Protein 8FX9 (pdb70)

Nearest PDB structures (foldseek):
  8fx9-assembly1_A-2  TM=1.006E+00  e=3.975E-25  Mycobacterium tuberculosis
  8f5v-assembly1_B  TM=9.963E-01  e=9.537E-23  Mycobacterium tuberculosis
  3cex-assembly1_A  TM=9.321E-01  e=4.360E-11  Enterococcus faecalis V583
  2qnl-assembly1_A-2  TM=7.035E-01  e=4.279E-03  Cytophaga hutchinsonii ATCC 33406
  8qf6-assembly1_D  TM=6.737E-01  e=3.535E-02  Escherichia coli BL21(DE3)

Secondary structure (DSSP, 8-state):
--GGGHHHHHHHHHHHHHHHHHHHHHHTT--HHHHH--SSTTSPPHHHHHHHHHHHHHHHHHHHHTS--HHHHT-HHHHH--SS-TT--STT--GGGGGG----HHHHHHHHHHHHHHHHHHHTT--HHHHH-EEE-SSSSPEEHHHHHHHHHHHHHHHHHHHHHHHHH-

Foldseek 3Di:
DDPVLVVVLVVLLVLLVVLLVLLVVLLVVDDQVQQQDDVDQLHAGLLLLLQLLLLLLQVLLCLLQVHHRPLPVVVLLVVQVFPDPSNDNCPPDGSVCRNRRTGHSVSSSVSSVVSSVSNNVRSNPDDPVQQQCFRAVPDVVGAGNVNSSVVSSVSSVVSSVVNVVSSVVD

B-factor: mean 18.16, std 9.4, range [7.55, 64.11]

Radius of gyration: 16.32 Å; Cα contacts (8 Å, |Δi|>4): 198; chains: 1; bounding box: 30×51×36 Å

Sequence (170 aa):
PASTDAAAQELLRDAFTRLIEHVDELTDGLTDDQLACCYRPTPSANSIAWLLWHSSARVQDIQVAHVAGVEEVWTRDGWVDRFGLDLPRHDTGYGHRPEDVAKVRAPADLLSGYYHAVHKLTLEYIAGMTADELSRVVDTSWNPPVTVSARLVSIVDDCAQHLGQAAYLRRGIA

Organism: Mycobacterium tuberculosis (strain ATCC 25618 / H37Rv) (NCBI:txid83332)

Solvent-accessible surface area: 8852 Å² total; per-residue (Å²): 159,64,110,126,15,57,73,30,31,85,133,21,94,52,34,0,37,123,4,10,81,77,0,67,116,10,14,116,58,16,75,74,144,35,3,31,72,58,57,76,125,73,25,57,3,0,1,16,2,2,2,9,0,0,1,2,0,0,54,39,0,3,107,6,30,66,77,93,37,0,7,59,109,75,20,41,13,85,172,19,59,29,109,32,78,130,138,26,12,4,124,70,36,155,69,122,11,5,62,87,2,131,9,92,16,123,37,4,20,22,1,2,72,20,0,18,118,13,0,58,100,34,0,50,53,4,26,70,119,43,34,78,96,80,25,36,83,96,168,139,118,74,20,43,0,46,48,31,0,95,59,4,29,83,48,0,45,110,26,2,40,86,0,55,160,15,90,68,94,42

InterPro domains:
  IPR007061 Mycothiol-S-transferase [PF04978] (12-168)
  IPR034660 DinB/YfiT-like putative metalloenzymes [G3DSA:1.20.120.450] (4-171)
  IPR034660 DinB/YfiT-like putative metalloenzymes [SSF109854] (10-168)

Structure (mmCIF, N/CA/C/O backbone):
data_8FX9
#
_entry.id   8FX9
#
_cell.length_a   65.377
_cell.length_b   98.891
_cell.length_c   49.970
_cell.angle_alpha   90.00
_cell.angle_beta   90.00
_cell.angle_gamma   90.00
#
_symmetry.space_group_name_H-M   'C 2 2 21'
#
loop_
_entity.id
_entity.type
_entity.pdbx_description
1 polymer Mycothiol-S-transferase
2 non-polymer 'CHLORIDE ION'
3 water water
#
loop_
_atom_site.group_PDB
_atom_site.id
_atom_site.type_symbol
_atom_site.label_atom_id
_atom_site.label_alt_id
_atom_site.label_comp_id
_atom_site.label_asym_id
_atom_site.label_entity_id
_atom_site.label_seq_id
_atom_site.pdbx_PDB_ins_code
_atom_site.Cartn_x
_atom_site.Cartn_y
_atom_site.Cartn_z
_atom_site.occupancy
_atom_site.B_iso_or_equiv
_atom_site.auth_seq_id
_atom_site.auth_comp_id
_atom_site.auth_asym_id
_atom_site.auth_atom_id
_atom_site.pdbx_PDB_model_num
ATOM 1 N N . PRO A 1 1 ? 23.163 -11.418 -8.493 1.00 17.60 1 PRO A N 1
ATOM 2 C CA . PRO A 1 1 ? 24.368 -10.833 -7.896 1.00 19.34 1 PRO A CA 1
ATOM 3 C C . PRO A 1 1 ? 25.504 -11.843 -7.821 1.00 20.98 1 PRO A C 1
ATOM 4 O O . PRO A 1 1 ? 25.288 -13.052 -7.722 1.00 21.46 1 PRO A O 1
ATOM 8 N N . ALA A 1 2 ? 26.730 -11.329 -7.898 1.00 16.64 2 ALA A N 1
ATOM 9 C CA . ALA A 1 2 ? 27.919 -12.160 -7.831 1.00 15.28 2 ALA A CA 1
ATOM 10 C C . ALA A 1 2 ? 29.030 -11.360 -7.171 1.00 16.15 2 ALA A C 1
ATOM 11 O O . ALA A 1 2 ? 28.978 -10.127 -7.108 1.00 17.71 2 ALA A O 1
ATOM 13 N N . SER A 1 3 ? 30.050 -12.075 -6.687 1.00 16.23 3 SER A N 1
ATOM 14 C CA . SER A 1 3 ? 31.155 -11.401 -6.014 1.00 16.30 3 SER A CA 1
ATOM 15 C C . SER A 1 3 ? 31.931 -10.472 -6.948 1.00 16.90 3 SER A C 1
ATOM 16 O O . SER A 1 3 ? 32.514 -9.482 -6.489 1.00 17.73 3 SER A O 1
ATOM 19 N N . THR A 1 4 ? 31.932 -10.747 -8.255 1.00 16.83 4 THR A N 1
ATOM 20 C CA . THR A 1 4 ? 32.599 -9.870 -9.211 1.00 17.64 4 THR A CA 1
ATOM 21 C C . THR A 1 4 ? 31.871 -8.540 -9.419 1.00 16.75 4 THR A C 1
ATOM 22 O O . THR A 1 4 ? 32.386 -7.687 -10.158 1.00 17.61 4 THR A O 1
ATOM 26 N N . ASP A 1 5 ? 30.696 -8.346 -8.808 1.00 14.51 5 ASP A N 1
ATOM 27 C CA . ASP A 1 5 ? 30.036 -7.049 -8.854 1.00 13.81 5 ASP A CA 1
ATOM 28 C C . ASP A 1 5 ? 30.748 -6.014 -7.998 1.00 14.23 5 ASP A C 1
ATOM 29 O O . ASP A 1 5 ? 30.485 -4.817 -8.145 1.00 15.02 5 ASP A O 1
ATOM 34 N N . ALA A 1 6 ? 31.632 -6.446 -7.099 1.00 15.80 6 ALA A N 1
ATOM 35 C CA . ALA A 1 6 ? 32.222 -5.520 -6.140 1.00 14.12 6 ALA A CA 1
ATOM 36 C C . ALA A 1 6 ? 33.013 -4.409 -6.818 1.00 14.01 6 ALA A C 1
ATOM 37 O O . ALA A 1 6 ? 33.019 -3.275 -6.328 1.00 13.91 6 ALA A O 1
ATOM 39 N N . ALA A 1 7 ? 33.667 -4.693 -7.948 1.00 13.83 7 ALA A N 1
ATOM 40 C CA . ALA A 1 7 ? 34.508 -3.679 -8.588 1.00 12.79 7 ALA A CA 1
ATOM 41 C C . ALA A 1 7 ? 33.688 -2.478 -9.028 1.00 13.17 7 ALA A C 1
ATOM 42 O O . ALA A 1 7 ? 34.064 -1.327 -8.765 1.00 13.90 7 ALA A O 1
ATOM 44 N N . ALA A 1 8 ? 32.570 -2.723 -9.718 1.00 13.69 8 ALA A N 1
ATOM 45 C CA . ALA A 1 8 ? 31.727 -1.618 -10.159 1.00 14.49 8 ALA A CA 1
ATOM 46 C C . ALA A 1 8 ? 31.036 -0.949 -8.979 1.00 11.17 8 ALA A C 1
ATOM 47 O O . ALA A 1 8 ? 30.841 0.271 -8.983 1.00 11.84 8 ALA A O 1
ATOM 49 N N . GLN A 1 9 ? 30.661 -1.726 -7.954 1.00 11.94 9 GLN A N 1
ATOM 50 C CA . GLN A 1 9 ? 30.124 -1.129 -6.736 1.00 12.96 9 GLN A CA 1
ATOM 51 C C . GLN A 1 9 ? 31.122 -0.151 -6.125 1.00 12.86 9 GLN A C 1
ATOM 52 O O . GLN A 1 9 ? 30.739 0.943 -5.690 1.00 12.66 9 GLN A O 1
ATOM 58 N N . GLU A 1 10 ? 32.412 -0.507 -6.125 1.00 12.03 10 GLU A N 1
ATOM 59 C CA . GLU A 1 10 ? 33.414 0.369 -5.528 1.00 13.64 10 GLU A CA 1
ATOM 60 C C . GLU A 1 10 ? 33.645 1.618 -6.374 1.00 13.35 10 GLU A C 1
ATOM 61 O O . GLU A 1 10 ? 33.787 2.718 -5.830 1.00 11.95 10 GLU A O 1
ATOM 67 N N . LEU A 1 11 ? 33.683 1.474 -7.704 1.00 11.59 11 LEU A N 1
ATOM 68 C CA . LEU A 1 11 ? 33.829 2.640 -8.573 1.00 12.69 11 LEU A CA 1
ATOM 69 C C . LEU A 1 11 ? 32.696 3.626 -8.338 1.00 11.45 11 LEU A C 1
ATOM 70 O O . LEU A 1 11 ? 32.926 4.835 -8.228 1.00 12.06 11 LEU A O 1
ATOM 75 N N . LEU A 1 12 ? 31.464 3.121 -8.248 1.00 10.98 12 LEU A N 1
ATOM 76 C CA . LEU A 1 12 ? 30.302 3.980 -8.035 1.00 11.07 12 LEU A CA 1
ATOM 77 C C . LEU A 1 12 ? 30.330 4.617 -6.648 1.00 11.81 12 LEU A C 1
ATOM 78 O O . LEU A 1 12 ? 30.109 5.827 -6.506 1.00 11.92 12 LEU A O 1
ATOM 83 N N . ARG A 1 13 ? 30.607 3.821 -5.611 1.00 10.94 13 ARG A N 1
ATOM 84 C CA . ARG A 1 13 ? 30.676 4.386 -4.264 1.00 11.73 13 ARG A CA 1
ATOM 85 C C . ARG A 1 13 ? 31.731 5.479 -4.180 1.00 11.81 13 ARG A C 1
ATOM 86 O O . ARG A 1 13 ? 31.486 6.548 -3.608 1.00 12.89 13 ARG A O 1
ATOM 94 N N . ASP A 1 14 ? 32.904 5.239 -4.760 1.00 10.49 14 ASP A N 1
ATOM 95 C CA . ASP A 1 14 ? 33.958 6.245 -4.694 1.00 12.52 14 ASP A CA 1
ATOM 96 C C . ASP A 1 14 ? 33.569 7.512 -5.455 1.00 12.51 14 ASP A C 1
ATOM 97 O O . ASP A 1 14 ? 33.782 8.627 -4.961 1.00 12.04 14 ASP A O 1
ATOM 102 N N . ALA A 1 15 ? 32.998 7.368 -6.657 1.00 9.48 15 ALA A N 1
ATOM 103 C CA . ALA A 1 15 ? 32.627 8.550 -7.433 1.00 9.98 15 ALA A CA 1
ATOM 104 C C . ALA A 1 15 ? 31.576 9.387 -6.708 1.00 11.20 15 ALA A C 1
ATOM 105 O O . ALA A 1 15 ? 31.681 10.621 -6.634 1.00 11.44 15 ALA 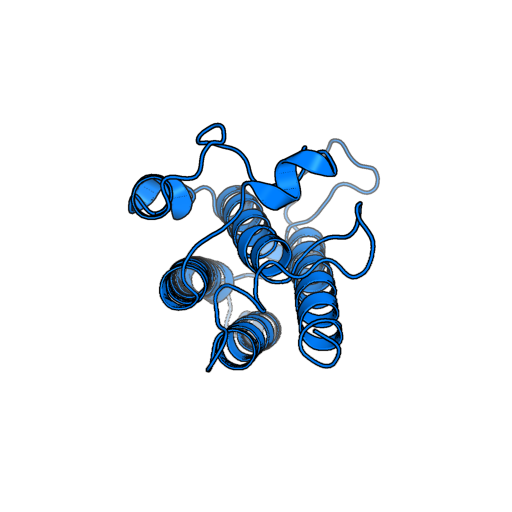A O 1
ATOM 107 N N . PHE A 1 16 ? 30.558 8.738 -6.158 1.00 11.37 16 PHE A N 1
ATOM 108 C CA . PHE A 1 16 ? 29.536 9.495 -5.445 1.00 12.44 16 PHE A CA 1
ATOM 109 C C .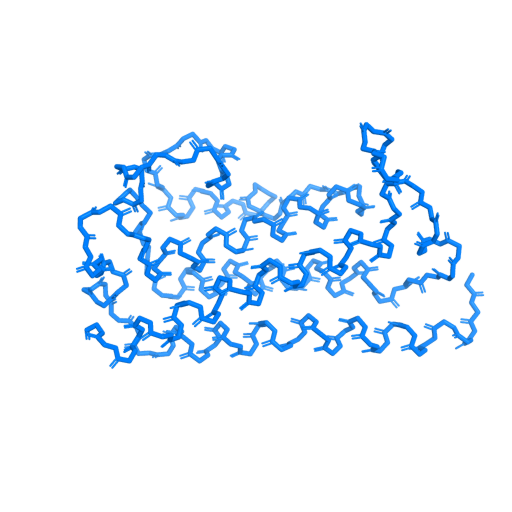 PHE A 1 16 ? 30.070 10.088 -4.152 1.00 11.03 16 PHE A C 1
ATOM 110 O O . PHE A 1 16 ? 29.662 11.193 -3.763 1.00 11.81 16 PHE A O 1
ATOM 118 N N . THR A 1 17 ? 31.015 9.402 -3.496 1.00 11.85 17 THR A N 1
ATOM 119 C CA . THR A 1 17 ? 31.586 9.932 -2.265 1.00 13.00 17 THR A CA 1
ATOM 120 C C . THR A 1 17 ? 32.391 11.203 -2.524 1.00 13.09 17 THR A C 1
ATOM 121 O O . THR A 1 17 ? 32.421 12.093 -1.668 1.00 12.74 17 THR A O 1
ATOM 125 N N . ARG A 1 18 ? 33.021 11.338 -3.700 1.00 12.44 18 ARG A N 1
ATOM 126 C CA . ARG A 1 18 ? 33.750 12.580 -3.959 1.00 11.54 18 ARG A CA 1
ATOM 127 C C . ARG A 1 18 ? 32.810 13.770 -3.993 1.00 12.73 18 ARG A C 1
ATOM 128 O O . ARG A 1 18 ? 33.175 14.863 -3.543 1.00 12.21 18 ARG A O 1
ATOM 136 N N . LEU A 1 19 ? 31.593 13.571 -4.508 1.00 10.18 19 LEU A N 1
ATOM 137 C CA . LEU A 1 19 ? 30.612 14.650 -4.544 1.00 12.13 19 LEU A CA 1
ATOM 138 C C . LEU A 1 19 ? 30.275 15.125 -3.143 1.00 10.69 19 LEU A C 1
ATOM 139 O O . LEU A 1 19 ? 30.270 16.332 -2.869 1.00 12.09 19 LEU A O 1
ATOM 144 N N . ILE A 1 20 ? 29.990 14.187 -2.231 1.00 9.79 20 ILE A N 1
ATOM 145 C CA . ILE A 1 20 ? 29.615 14.620 -0.889 1.00 11.57 20 ILE A CA 1
ATOM 146 C C . ILE A 1 20 ? 30.802 15.269 -0.178 1.00 11.05 20 ILE A C 1
ATOM 147 O O . ILE A 1 20 ? 30.617 16.182 0.641 1.00 11.38 20 ILE A O 1
ATOM 152 N N . GLU A 1 21 ? 32.030 14.829 -0.480 1.00 10.53 21 GLU A N 1
ATOM 153 C CA . GLU A 1 21 ? 33.207 15.491 0.072 1.00 12.01 21 GLU A CA 1
ATOM 154 C C . GLU A 1 21 ? 33.278 16.945 -0.393 1.00 12.80 21 GLU A C 1
ATOM 155 O O . GLU A 1 21 ? 33.603 17.843 0.393 1.00 12.08 21 GLU A O 1
ATOM 161 N N . HIS A 1 22 ? 32.960 17.205 -1.665 1.00 11.32 22 HIS A N 1
ATOM 162 C CA . HIS A 1 22 ? 32.936 18.585 -2.142 1.00 11.19 22 HIS A CA 1
ATOM 163 C C . HIS A 1 22 ? 31.863 19.393 -1.426 1.00 12.60 22 HIS A C 1
ATOM 164 O O . HIS A 1 22 ? 32.067 20.570 -1.117 1.00 12.32 22 HIS A O 1
ATOM 171 N N . VAL A 1 23 ? 30.702 18.785 -1.174 1.00 9.67 23 VAL A N 1
ATOM 172 C CA . VAL A 1 23 ? 29.648 19.471 -0.440 1.00 10.54 23 VAL A CA 1
ATOM 173 C C . VAL A 1 23 ? 30.140 19.880 0.949 1.00 9.80 23 VAL A C 1
ATOM 174 O O . VAL A 1 23 ? 29.903 21.013 1.389 1.00 10.97 23 VAL A O 1
ATOM 178 N N . ASP A 1 24 ? 30.851 18.983 1.652 1.00 10.50 24 ASP A N 1
ATOM 179 C CA . ASP A 1 24 ? 31.379 19.342 2.967 1.00 11.31 24 ASP A CA 1
ATOM 180 C C . ASP A 1 24 ? 32.331 20.527 2.865 1.00 12.91 24 ASP A C 1
ATOM 181 O O . ASP A 1 24 ? 32.280 21.446 3.690 1.00 14.32 24 ASP A O 1
ATOM 186 N N . GLU A 1 25 ? 33.199 20.521 1.855 1.00 11.11 25 GLU A N 1
ATOM 187 C CA . GLU A 1 25 ? 34.139 21.622 1.653 1.00 13.98 25 GLU A CA 1
ATOM 188 C C . GLU A 1 25 ? 33.405 22.924 1.370 1.00 13.15 25 GLU A C 1
ATOM 189 O O . GLU A 1 25 ? 33.714 23.970 1.951 1.00 14.17 25 GLU A O 1
ATOM 195 N N . LEU A 1 26 ? 32.453 22.886 0.440 1.00 10.34 26 LEU A N 1
ATOM 196 C CA . LEU A 1 26 ? 31.775 24.096 -0.006 1.00 11.72 26 LEU A CA 1
ATOM 197 C C . LEU A 1 26 ? 30.920 24.711 1.090 1.00 11.15 26 LEU A C 1
ATOM 198 O O . LEU A 1 26 ? 30.767 25.941 1.138 1.00 12.66 26 LEU A O 1
ATOM 203 N N . THR A 1 27 ? 30.333 23.888 1.956 1.00 9.83 27 THR A N 1
ATOM 204 C CA . THR A 1 27 ? 29.429 24.426 2.959 1.00 11.75 27 THR A CA 1
ATOM 205 C C . THR A 1 27 ? 30.149 24.875 4.218 1.00 12.02 27 THR A C 1
ATOM 206 O O . THR A 1 27 ? 29.576 25.649 4.994 1.00 15.50 27 THR A O 1
ATOM 210 N N . ASP A 1 28 ? 31.383 24.426 4.436 1.00 13.09 28 ASP A N 1
ATOM 211 C CA . ASP A 1 28 ? 32.117 24.804 5.641 1.00 13.54 28 ASP A CA 1
ATOM 212 C C . ASP A 1 28 ? 32.403 26.304 5.601 1.00 13.56 28 ASP A C 1
ATOM 213 O O . ASP A 1 28 ? 33.067 26.794 4.676 1.00 16.06 28 ASP A O 1
ATOM 218 N N . GLY A 1 29 ? 31.878 27.031 6.589 1.00 16.84 29 GLY A N 1
ATOM 219 C CA . GLY A 1 29 ? 32.075 28.467 6.646 1.00 17.10 29 GLY A CA 1
ATOM 220 C C . GLY A 1 29 ? 31.344 29.253 5.582 1.00 18.66 29 GLY A C 1
ATOM 221 O O . GLY A 1 29 ? 31.654 30.429 5.371 1.00 24.58 29 GLY A O 1
ATOM 222 N N . LEU A 1 30 ? 30.379 28.635 4.900 1.00 14.55 30 LEU A N 1
ATOM 223 C CA . LEU A 1 30 ? 29.619 29.313 3.860 1.00 13.89 30 LEU A CA 1
ATOM 224 C C . LEU A 1 30 ? 28.565 30.196 4.511 1.00 15.03 30 LEU A C 1
ATOM 225 O O . LEU A 1 30 ? 27.654 29.692 5.170 1.00 16.27 30 LEU A O 1
ATOM 230 N N . THR A 1 31 ? 28.692 31.506 4.334 1.00 13.73 31 THR A N 1
ATOM 231 C CA . THR A 1 31 ? 27.702 32.442 4.840 1.00 15.96 31 THR A CA 1
ATOM 232 C C . THR A 1 31 ? 26.600 32.655 3.816 1.00 15.62 31 THR A C 1
ATOM 233 O O . THR A 1 31 ? 26.715 32.284 2.647 1.00 15.41 31 THR A O 1
ATOM 237 N N A ASP A 1 32 ? 25.526 33.326 4.237 0.53 20.17 32 ASP A N 1
ATOM 238 N N B ASP A 1 32 ? 25.523 33.322 4.239 0.47 20.19 32 ASP A N 1
ATOM 239 C CA A ASP A 1 32 ? 24.383 33.583 3.321 0.53 20.07 32 ASP A CA 1
ATOM 240 C CA B ASP A 1 32 ? 24.384 33.585 3.318 0.47 20.08 32 ASP A CA 1
ATOM 241 C C A ASP A 1 32 ? 24.809 34.529 2.205 0.53 20.30 32 ASP A C 1
ATOM 242 C C B ASP A 1 32 ? 24.822 34.520 2.201 0.47 20.31 32 ASP A C 1
ATOM 243 O O A ASP A 1 32 ? 24.464 34.281 1.050 0.53 19.66 32 ASP A O 1
ATOM 244 O O B ASP A 1 32 ? 24.466 34.281 1.045 0.47 19.68 32 ASP A O 1
ATOM 253 N N . GLN A 1 33 ? 25.619 35.532 2.546 1.00 17.81 33 GLN A N 1
ATOM 254 C CA . GLN A 1 33 ? 26.093 36.500 1.536 1.00 22.95 33 GLN A CA 1
ATOM 255 C C . GLN A 1 33 ? 26.940 35.790 0.468 1.00 25.38 33 GLN A C 1
ATOM 256 O O . GLN A 1 33 ? 26.787 36.082 -0.705 1.00 24.41 33 GLN A O 1
ATOM 262 N N . LEU A 1 34 ? 27.811 34.883 0.876 1.00 19.51 34 LEU A N 1
ATOM 263 C CA . LEU A 1 34 ? 28.615 34.173 -0.125 1.00 20.92 34 LEU A CA 1
ATOM 264 C C . LEU A 1 34 ? 27.712 33.227 -0.917 1.00 16.40 34 LEU A C 1
ATOM 265 O O . LEU A 1 34 ? 27.926 33.103 -2.108 1.00 17.47 34 LEU A O 1
ATOM 270 N N . ALA A 1 35 ? 26.776 32.592 -0.233 1.00 14.52 35 ALA A N 1
ATOM 271 C CA . ALA A 1 35 ? 25.954 31.594 -0.904 1.00 14.44 35 ALA A CA 1
ATOM 272 C C . ALA A 1 35 ? 25.085 32.206 -1.994 1.00 17.77 35 ALA A C 1
ATOM 273 O O . ALA A 1 35 ? 24.765 31.526 -2.975 1.00 15.58 35 ALA A O 1
ATOM 275 N N A CYS A 1 36 ? 24.721 33.482 -1.860 0.54 15.34 36 CYS A N 1
ATOM 276 N N B CYS A 1 36 ? 24.705 33.478 -1.858 0.46 15.34 36 CYS A N 1
ATOM 277 C CA A CYS A 1 36 ? 23.836 34.144 -2.810 0.54 16.00 36 CYS A CA 1
ATOM 278 C CA B CYS A 1 36 ? 23.823 34.119 -2.827 0.46 16.01 36 CYS A CA 1
ATOM 279 C C A CYS A 1 36 ? 24.562 34.946 -3.876 0.54 16.35 36 CYS A C 1
ATOM 280 C C B CYS A 1 36 ? 24.551 35.000 -3.839 0.46 16.33 36 CYS A C 1
ATOM 281 O O A CYS A 1 36 ? 23.909 35.443 -4.800 0.54 16.78 36 CYS A O 1
ATOM 282 O O B CYS A 1 36 ? 23.895 35.596 -4.699 0.46 17.63 36 CYS A O 1
ATOM 287 N N . TYR A 1 37 ? 25.840 35.229 -3.796 1.00 15.40 37 TYR A N 1
ATOM 288 C CA . TYR A 1 37 ? 26.630 35.920 -4.808 1.00 14.89 37 TYR A CA 1
ATOM 289 C C . TYR A 1 37 ? 26.333 35.382 -6.204 1.00 16.81 37 TYR A C 1
ATOM 290 O O . TYR A 1 37 ? 26.229 34.169 -6.413 1.00 15.72 37 TYR A O 1
ATOM 299 N N . ARG A 1 38 ? 26.175 36.342 -7.076 1.00 15.86 38 ARG A N 1
ATOM 300 C CA . ARG A 1 38 ? 26.065 36.079 -8.511 1.00 14.58 38 ARG A CA 1
ATOM 301 C C . ARG A 1 38 ? 27.068 36.975 -9.225 1.00 16.47 38 ARG A C 1
ATOM 302 O O . ARG A 1 38 ? 26.980 38.214 -9.103 1.00 17.63 38 ARG A O 1
ATOM 310 N N . PRO A 1 39 ? 28.036 36.419 -9.962 1.00 15.74 39 PRO A N 1
ATOM 311 C CA . PRO A 1 39 ? 29.067 37.276 -10.576 1.00 18.36 39 PRO A CA 1
ATOM 312 C C . PRO A 1 39 ? 28.529 38.195 -11.652 1.00 22.75 39 PRO A C 1
ATOM 313 O O . PRO A 1 39 ? 29.117 39.257 -11.898 1.00 19.58 39 PRO A O 1
ATOM 317 N N . THR A 1 40 ? 27.442 37.809 -12.305 1.00 19.84 40 THR A N 1
ATOM 318 C CA . THR A 1 40 ? 26.688 38.635 -13.235 1.00 16.95 40 THR A CA 1
ATOM 319 C C . THR A 1 40 ? 25.221 38.413 -12.910 1.00 20.06 40 THR A C 1
ATOM 320 O O . THR A 1 40 ? 24.871 37.425 -12.257 1.00 18.17 40 THR A O 1
ATOM 324 N N . PRO A 1 41 ? 24.335 39.327 -13.316 1.00 17.38 41 PRO A N 1
ATOM 325 C CA . PRO A 1 41 ? 22.957 39.270 -12.796 1.00 20.00 41 PRO A CA 1
ATOM 326 C C . PRO A 1 41 ? 22.196 38.001 -13.150 1.00 16.71 41 PRO A C 1
ATOM 327 O O . PRO A 1 41 ? 21.258 37.650 -12.428 1.00 19.57 41 PRO A O 1
ATOM 331 N N . SER A 1 42 ? 22.571 37.293 -14.213 1.00 16.95 42 SER A N 1
ATOM 332 C CA . SER A 1 42 ? 21.850 36.099 -14.636 1.00 17.73 42 SER A CA 1
ATOM 333 C C . SER A 1 42 ? 22.521 34.809 -14.182 1.00 15.99 42 SER A C 1
ATOM 334 O O . SER A 1 42 ? 21.961 33.731 -14.392 1.00 12.90 42 SER A O 1
ATOM 337 N N . ALA A 1 43 ? 23.680 34.896 -13.528 1.00 18.05 43 ALA A N 1
ATOM 338 C CA . ALA A 1 43 ? 24.521 33.738 -13.249 1.00 17.54 43 ALA A CA 1
ATOM 339 C C . ALA A 1 43 ? 24.013 32.935 -12.055 1.00 15.74 43 ALA A C 1
ATOM 340 O O . ALA A 1 43 ? 23.346 33.457 -11.156 1.00 15.71 43 ALA A O 1
ATOM 342 N N . ASN A 1 44 ? 24.336 31.644 -12.053 1.00 14.10 44 ASN A N 1
ATOM 343 C CA . ASN A 1 44 ? 23.960 30.804 -10.928 1.00 14.68 44 ASN A CA 1
ATOM 344 C C . ASN A 1 44 ? 24.851 31.071 -9.724 1.00 16.72 44 ASN A C 1
ATOM 345 O O . ASN A 1 44 ? 26.046 31.358 -9.850 1.00 14.14 44 ASN A O 1
ATOM 350 N N . SER A 1 45 ? 24.259 30.925 -8.552 1.00 13.76 45 SER A N 1
ATOM 351 C CA . SER A 1 45 ? 24.926 31.147 -7.277 1.00 11.53 45 SER A CA 1
ATOM 352 C C . SER A 1 45 ? 25.322 29.824 -6.646 1.00 13.97 45 SER A C 1
ATOM 353 O O . SER A 1 45 ? 24.876 28.749 -7.050 1.00 13.16 45 SER A O 1
ATOM 356 N N . ILE A 1 46 ? 26.131 29.922 -5.583 1.00 12.54 46 ILE A N 1
ATOM 357 C CA . ILE A 1 46 ? 26.571 28.728 -4.871 1.00 13.99 46 ILE A CA 1
ATOM 358 C C . ILE A 1 46 ? 25.379 27.986 -4.279 1.00 9.68 46 ILE A C 1
ATOM 359 O O . ILE A 1 46 ? 25.279 26.756 -4.378 1.00 10.68 46 ILE A O 1
ATOM 364 N N . ALA A 1 47 ? 24.480 28.716 -3.604 1.00 10.39 47 ALA A N 1
ATOM 365 C CA . ALA A 1 47 ? 23.331 28.062 -2.984 1.00 9.28 47 ALA A CA 1
ATOM 366 C C . ALA A 1 47 ? 22.493 27.335 -4.019 1.00 10.54 47 ALA A C 1
ATOM 367 O O . ALA A 1 47 ? 22.056 26.199 -3.790 1.00 10.49 47 ALA A O 1
ATOM 369 N N . TRP A 1 48 ? 22.283 27.966 -5.172 1.00 9.95 48 TRP A N 1
ATOM 370 C CA . TRP A 1 48 ? 21.501 27.315 -6.217 1.00 10.07 48 TRP A CA 1
ATOM 371 C C . TRP A 1 48 ? 22.209 26.073 -6.737 1.00 10.07 48 TRP A C 1
ATOM 372 O O . TRP A 1 48 ? 21.578 25.028 -6.949 1.00 10.24 48 TRP A O 1
ATOM 383 N N . LEU A 1 49 ? 23.522 26.162 -6.946 1.00 9.46 49 LEU A N 1
ATOM 384 C CA . LEU A 1 49 ? 24.251 25.025 -7.480 1.00 8.96 49 LEU A CA 1
ATOM 385 C C . LEU A 1 49 ? 24.265 23.856 -6.507 1.00 9.90 49 LEU A C 1
ATOM 386 O O . LEU A 1 49 ? 24.140 22.699 -6.930 1.00 9.77 49 LEU A O 1
ATOM 391 N N . LEU A 1 50 ? 24.409 24.132 -5.205 1.00 8.95 50 LEU A N 1
ATOM 392 C CA . LEU A 1 50 ? 24.385 23.066 -4.206 1.00 9.69 50 LEU A CA 1
ATOM 393 C C . LEU A 1 50 ? 23.003 22.432 -4.131 1.00 8.62 50 LEU A C 1
ATOM 394 O O . LEU A 1 50 ? 22.869 21.203 -4.078 1.00 10.05 50 LEU A O 1
ATOM 399 N N . TRP A 1 51 ? 21.961 23.260 -4.127 1.00 8.54 51 TRP A N 1
ATOM 400 C CA . TRP A 1 51 ? 20.605 22.742 -4.034 1.00 8.30 51 TRP A CA 1
ATOM 401 C C . TRP A 1 51 ? 20.223 21.982 -5.297 1.00 8.41 51 TRP A C 1
ATOM 402 O O . TRP A 1 51 ? 19.693 20.868 -5.218 1.00 9.26 51 TRP A O 1
ATOM 413 N N . HIS A 1 52 ? 20.494 22.566 -6.470 1.00 10.26 52 HIS A N 1
ATOM 414 C CA . HIS A 1 52 ? 20.153 21.913 -7.732 1.00 9.40 52 HIS A CA 1
ATOM 415 C C . HIS A 1 52 ? 20.888 20.587 -7.885 1.00 9.17 52 HIS A C 1
ATOM 416 O O . HIS A 1 52 ? 20.299 19.589 -8.309 1.00 9.93 52 HIS A O 1
ATOM 423 N N . SER A 1 53 ? 22.171 20.558 -7.553 1.00 9.08 53 SER A N 1
ATOM 424 C CA A SER A 1 53 ? 22.910 19.303 -7.635 0.64 9.48 53 SER A CA 1
ATOM 425 C CA B SER A 1 53 ? 22.921 19.309 -7.628 0.36 9.54 53 SER A CA 1
ATOM 426 C C . SER A 1 53 ? 22.264 18.234 -6.770 1.00 8.77 53 SER A C 1
ATOM 427 O O . SER A 1 53 ? 22.094 17.090 -7.203 1.00 9.67 53 SER A O 1
ATOM 432 N N . ALA A 1 54 ? 21.896 18.586 -5.530 1.00 8.18 54 ALA A N 1
ATOM 433 C CA . ALA A 1 54 ? 21.257 17.613 -4.645 1.00 7.55 54 ALA A CA 1
ATOM 434 C C . ALA A 1 54 ? 19.908 17.174 -5.190 1.00 8.92 54 ALA A C 1
ATOM 435 O O . ALA A 1 54 ? 19.592 15.978 -5.189 1.00 8.79 54 ALA A O 1
ATOM 437 N N . ARG A 1 55 ? 19.109 18.122 -5.682 1.00 8.97 55 ARG A N 1
ATOM 438 C CA . ARG A 1 55 ? 17.797 17.776 -6.237 1.00 8.41 55 ARG A CA 1
ATOM 439 C C . ARG A 1 55 ? 17.920 16.853 -7.439 1.00 9.83 55 ARG A C 1
ATOM 440 O O . ARG A 1 55 ? 17.143 15.901 -7.579 1.00 10.07 55 ARG A O 1
ATOM 448 N N . VAL A 1 56 ? 18.864 17.143 -8.333 1.00 9.92 56 VAL A N 1
ATOM 449 C CA . VAL A 1 56 ? 19.047 16.326 -9.530 1.00 9.19 56 VAL A CA 1
ATOM 450 C C . VAL A 1 56 ? 19.463 14.921 -9.142 1.00 8.74 56 VAL A C 1
ATOM 451 O O . VAL A 1 56 ? 18.941 13.931 -9.662 1.00 10.86 56 VAL A O 1
ATOM 455 N N . GLN A 1 57 ? 20.412 14.809 -8.218 1.00 9.94 57 GLN A N 1
ATOM 456 C CA . GLN A 1 57 ? 20.815 13.481 -7.790 1.00 9.67 57 GLN A CA 1
ATOM 457 C C . GLN A 1 57 ? 19.649 12.757 -7.127 1.00 9.31 57 GLN A C 1
ATOM 458 O O . GLN A 1 57 ? 19.431 11.569 -7.376 1.00 10.76 57 GLN A O 1
ATOM 464 N N . ASP A 1 58 ? 18.859 13.470 -6.311 1.00 9.37 58 ASP A N 1
ATOM 465 C CA . ASP A 1 58 ? 17.729 12.854 -5.623 1.00 9.10 58 ASP A CA 1
ATOM 466 C C . ASP A 1 58 ? 16.708 12.320 -6.624 1.00 10.38 58 ASP A C 1
ATOM 467 O O . ASP A 1 58 ? 16.344 11.138 -6.589 1.00 11.64 58 ASP A O 1
ATOM 472 N N . ILE A 1 59 ? 16.263 13.166 -7.552 1.00 9.30 59 ILE A N 1
ATOM 473 C CA . ILE A 1 59 ? 15.218 12.727 -8.479 1.00 12.18 59 ILE A CA 1
ATOM 474 C C . ILE A 1 59 ? 15.730 11.624 -9.404 1.00 12.36 59 ILE A C 1
ATOM 475 O O . ILE A 1 59 ? 15.000 10.677 -9.718 1.00 12.77 59 ILE A O 1
ATOM 480 N N . GLN A 1 60 ? 16.980 11.716 -9.845 1.00 10.73 60 GLN A N 1
ATOM 481 C CA . GLN A 1 60 ? 17.463 10.748 -10.823 1.00 11.95 60 GLN A CA 1
ATOM 482 C C . GLN A 1 60 ? 17.791 9.413 -10.179 1.00 12.98 60 GLN A C 1
ATOM 483 O O . GLN A 1 60 ? 17.492 8.362 -10.756 1.00 16.16 60 GLN A O 1
ATOM 489 N N . VAL A 1 61 ? 18.397 9.427 -8.991 1.00 11.58 61 VAL A N 1
ATOM 490 C CA . VAL A 1 61 ? 18.648 8.174 -8.281 1.00 12.97 61 VAL A CA 1
ATOM 491 C C . VAL A 1 61 ? 17.337 7.548 -7.828 1.00 15.12 61 VAL A C 1
ATOM 492 O O . VAL A 1 61 ? 17.138 6.334 -7.950 1.00 14.48 61 VAL A O 1
ATOM 496 N N . ALA A 1 62 ? 16.411 8.359 -7.318 1.00 14.14 62 ALA A N 1
ATOM 497 C CA . ALA A 1 62 ? 15.137 7.797 -6.898 1.00 13.39 62 ALA A CA 1
ATOM 498 C C . ALA A 1 62 ? 14.415 7.144 -8.067 1.00 16.46 62 ALA A C 1
ATOM 499 O O . ALA A 1 62 ? 13.757 6.110 -7.894 1.00 16.14 62 ALA A O 1
ATOM 501 N N . HIS A 1 63 ? 14.554 7.704 -9.262 1.00 13.88 63 HIS A N 1
ATOM 502 C CA . HIS A 1 63 ? 13.900 7.111 -10.426 1.00 14.30 63 HIS A CA 1
ATOM 503 C C . HIS A 1 63 ? 14.490 5.748 -10.774 1.00 17.29 63 HIS A C 1
ATOM 504 O O . HIS A 1 63 ? 13.749 4.781 -10.984 1.00 19.40 63 HIS A O 1
ATOM 511 N N . VAL A 1 64 ? 15.818 5.653 -10.871 1.00 14.95 64 VAL A N 1
ATOM 512 C CA . VAL A 1 64 ? 16.416 4.362 -11.206 1.00 16.55 64 VAL A CA 1
ATOM 513 C C . VAL A 1 64 ? 16.203 3.353 -10.089 1.00 18.62 64 VAL A C 1
ATOM 514 O O . VAL A 1 64 ? 16.028 2.154 -10.345 1.00 19.21 64 VAL A O 1
ATOM 518 N N . ALA A 1 65 ? 16.199 3.809 -8.842 1.00 14.91 65 ALA A N 1
ATOM 519 C CA . ALA A 1 65 ? 16.004 2.917 -7.712 1.00 14.70 65 ALA A CA 1
ATOM 520 C C . ALA A 1 65 ? 14.544 2.564 -7.481 1.00 14.78 65 ALA A C 1
ATOM 521 O O . ALA A 1 65 ? 14.262 1.619 -6.736 1.00 18.38 65 ALA A O 1
ATOM 523 N N . GLY A 1 66 ? 13.615 3.303 -8.077 1.00 16.94 66 GLY A N 1
ATOM 524 C CA . GLY A 1 66 ? 12.204 3.053 -7.843 1.00 16.57 66 GLY A CA 1
ATOM 525 C C . GLY A 1 66 ? 11.741 3.393 -6.442 1.00 19.13 66 GLY A C 1
ATOM 526 O O . GLY A 1 66 ? 10.915 2.667 -5.874 1.00 21.69 66 GLY A O 1
ATOM 527 N N . VAL A 1 67 ? 12.235 4.494 -5.871 1.00 16.42 67 VAL A N 1
ATOM 528 C CA . VAL A 1 67 ? 11.885 4.901 -4.516 1.00 18.64 67 VAL A CA 1
ATOM 529 C C . VAL A 1 67 ? 11.458 6.370 -4.521 1.00 14.39 67 VAL A C 1
ATOM 530 O O . VAL A 1 67 ? 11.557 7.068 -5.525 1.00 15.60 67 VAL A O 1
ATOM 534 N N . GLU A 1 68 ? 10.982 6.840 -3.370 1.00 14.62 68 GLU A N 1
ATOM 535 C CA . GLU A 1 68 ? 10.611 8.244 -3.235 1.00 14.25 68 GLU A CA 1
ATOM 536 C C . GLU A 1 68 ? 11.846 9.123 -3.026 1.00 14.60 68 GLU A C 1
ATOM 537 O O . GLU A 1 68 ? 12.785 8.735 -2.329 1.00 15.76 68 GLU A O 1
ATOM 543 N N . GLU A 1 69 ? 11.833 10.316 -3.630 1.00 12.08 69 GLU A N 1
ATOM 544 C CA . GLU A 1 69 ? 12.875 11.307 -3.348 1.00 11.06 69 GLU A CA 1
ATOM 545 C C . GLU A 1 69 ? 12.927 11.629 -1.862 1.00 10.80 69 GLU A C 1
ATOM 546 O O . GLU A 1 69 ? 11.889 11.728 -1.194 1.00 11.41 69 GLU A O 1
ATOM 552 N N . VAL A 1 70 ? 14.142 11.835 -1.343 1.00 11.16 70 VAL A N 1
ATOM 553 C CA . VAL A 1 70 ? 14.270 12.195 0.067 1.00 10.62 70 VAL A CA 1
ATOM 554 C C . VAL A 1 70 ? 13.716 13.591 0.318 1.00 10.76 70 VAL A C 1
ATOM 555 O O . VAL A 1 70 ? 13.244 13.886 1.423 1.00 9.81 70 VAL A O 1
ATOM 559 N N . TRP A 1 71 ? 13.733 14.451 -0.707 1.00 10.29 71 TRP A N 1
ATOM 560 C CA . TRP A 1 71 ? 13.169 15.795 -0.614 1.00 9.85 71 TRP A CA 1
ATOM 561 C C . TRP A 1 71 ? 11.781 15.780 0.025 1.00 10.12 71 TRP A C 1
ATOM 562 O O . TRP A 1 71 ? 11.489 16.581 0.915 1.00 11.84 71 TRP A O 1
ATOM 573 N N . THR A 1 72 ? 10.903 14.885 -0.435 1.00 11.05 72 THR A N 1
ATOM 574 C CA . THR A 1 72 ? 9.578 14.765 0.171 1.00 12.01 72 THR A CA 1
ATOM 575 C C . THR A 1 72 ? 9.509 13.694 1.250 1.00 14.17 72 THR A C 1
ATOM 576 O O . THR A 1 72 ? 8.802 13.878 2.246 1.00 13.88 72 THR A O 1
ATOM 580 N N . ARG A 1 73 ? 10.221 12.577 1.090 1.00 10.85 73 ARG A N 1
ATOM 581 C CA . ARG A 1 73 ? 10.092 11.479 2.041 1.00 11.98 73 ARG A CA 1
ATOM 582 C C . ARG A 1 73 ? 10.321 11.956 3.465 1.00 11.95 73 ARG A C 1
ATOM 583 O O . ARG A 1 73 ? 9.561 11.622 4.383 1.00 12.37 73 ARG A O 1
ATOM 591 N N . ASP A 1 74 ? 11.359 12.759 3.672 1.00 11.58 74 ASP A N 1
ATOM 592 C CA . ASP A 1 74 ? 11.718 13.213 5.006 1.00 11.65 74 ASP A CA 1
ATOM 593 C C . ASP A 1 74 ? 11.429 14.697 5.225 1.00 10.72 74 ASP A C 1
ATOM 594 O O . ASP A 1 74 ? 11.949 15.298 6.177 1.00 12.61 74 ASP A O 1
ATOM 599 N N . GLY A 1 75 ? 10.588 15.295 4.388 1.00 11.77 75 GLY A N 1
ATOM 600 C CA . GLY A 1 75 ? 10.139 16.650 4.632 1.00 11.40 75 GLY A CA 1
ATOM 601 C C . GLY A 1 75 ? 11.171 17.730 4.441 1.00 10.45 75 GLY A C 1
ATOM 602 O O . GLY A 1 75 ? 10.965 18.858 4.914 1.00 10.92 75 GLY A O 1
ATOM 603 N N . TRP A 1 76 ? 12.268 17.435 3.724 1.00 9.88 76 TRP A N 1
ATOM 604 C CA . TRP A 1 76 ? 13.276 18.456 3.473 1.00 10.16 76 TRP A CA 1
ATOM 605 C C . TRP A 1 76 ? 12.675 19.655 2.766 1.00 9.83 76 TRP A C 1
ATOM 606 O O . TRP A 1 76 ? 13.043 20.797 3.051 1.00 10.85 76 TRP A O 1
ATOM 617 N N . VAL A 1 77 ? 11.731 19.412 1.849 1.00 11.24 77 VAL A N 1
ATOM 618 C CA . VAL A 1 77 ? 11.095 20.516 1.140 1.00 10.58 77 VAL A CA 1
ATOM 619 C C . VAL A 1 77 ? 10.469 21.501 2.121 1.00 10.41 77 VAL A C 1
ATOM 620 O O . VAL A 1 77 ? 10.562 22.719 1.943 1.00 12.13 77 VAL A O 1
ATOM 624 N N . ASP A 1 78 ? 9.882 20.998 3.210 1.00 10.07 78 ASP A N 1
ATOM 625 C CA . ASP A 1 78 ? 9.248 21.888 4.177 1.00 13.27 78 ASP A CA 1
ATOM 626 C C . ASP A 1 78 ? 10.256 22.561 5.089 1.00 10.93 78 ASP A C 1
ATOM 627 O O . ASP A 1 78 ? 10.050 23.715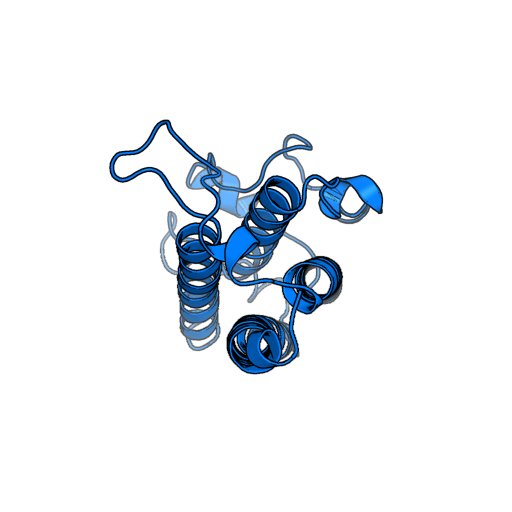 5.480 1.00 13.99 78 ASP A O 1
ATOM 632 N N . ARG A 1 79 ? 11.364 21.886 5.393 1.00 9.77 79 ARG A N 1
ATOM 633 C CA . ARG A 1 79 ? 12.401 22.510 6.214 1.00 12.27 79 ARG A CA 1
ATOM 634 C C . ARG A 1 79 ? 13.049 23.670 5.473 1.00 11.95 79 ARG A C 1
ATOM 635 O O . ARG A 1 79 ? 13.341 24.709 6.067 1.00 12.61 79 ARG A O 1
ATOM 643 N N . PHE A 1 80 ? 13.234 23.524 4.157 1.00 11.28 80 PHE A N 1
ATOM 644 C CA . PHE A 1 80 ? 13.756 24.611 3.332 1.00 12.16 80 PHE A CA 1
ATOM 645 C C . PHE A 1 80 ? 12.762 25.759 3.211 1.00 10.95 80 PHE A C 1
ATOM 646 O O . PHE A 1 80 ? 13.131 26.931 3.340 1.00 14.16 80 PHE A O 1
ATOM 654 N N . GLY A 1 81 ? 11.509 25.440 2.922 1.00 11.93 81 GLY A N 1
ATOM 655 C CA . GLY A 1 81 ? 10.474 26.457 2.832 1.00 12.57 81 GLY A CA 1
ATOM 656 C C . GLY A 1 81 ? 10.687 27.461 1.723 1.00 14.63 81 GLY A C 1
ATOM 657 O O . GLY A 1 81 ? 10.311 28.627 1.875 1.00 19.01 81 GLY A O 1
ATOM 658 N N . LEU A 1 82 ? 11.281 27.039 0.603 1.00 12.01 82 LEU A N 1
ATOM 659 C CA . LEU A 1 82 ? 11.550 27.950 -0.499 1.00 14.17 82 LEU A CA 1
ATOM 660 C C . LEU A 1 82 ? 10.247 28.382 -1.154 1.00 13.25 82 LEU A C 1
ATOM 661 O O . LEU A 1 82 ? 9.263 27.648 -1.170 1.00 13.37 82 LEU A O 1
ATOM 666 N N . ASP A 1 83 ? 10.262 29.590 -1.711 1.00 15.46 83 ASP A N 1
ATOM 667 C CA . ASP A 1 83 ? 9.112 30.127 -2.437 1.00 22.01 83 ASP A CA 1
ATOM 668 C C . ASP A 1 83 ? 9.102 29.566 -3.863 1.00 15.06 83 ASP A C 1
ATOM 669 O O . ASP A 1 83 ? 9.256 30.277 -4.863 1.00 19.51 83 ASP A O 1
ATOM 674 N N . LEU A 1 84 ? 8.886 28.257 -3.945 1.00 12.98 84 LEU A N 1
ATOM 675 C CA . LEU A 1 84 ? 8.932 27.528 -5.207 1.00 12.33 84 LEU A CA 1
ATOM 676 C C . LEU A 1 84 ? 7.955 26.372 -5.128 1.00 13.65 84 LEU A C 1
ATOM 677 O O . LEU A 1 84 ? 7.617 25.914 -4.031 1.00 16.10 84 LEU A O 1
ATOM 682 N N . PRO A 1 85 ? 7.494 25.865 -6.264 1.00 15.46 85 PRO A N 1
ATOM 683 C CA . PRO A 1 85 ? 6.677 24.648 -6.246 1.00 14.76 85 PRO A CA 1
ATOM 684 C C . PRO A 1 85 ? 7.420 23.488 -5.593 1.00 18.20 85 PRO A C 1
ATOM 685 O O . PRO A 1 85 ? 8.648 23.379 -5.678 1.00 14.18 85 PRO A O 1
ATOM 689 N N . ARG A 1 86 ? 6.652 22.611 -4.935 1.00 13.81 86 ARG A N 1
ATOM 690 C CA . ARG A 1 86 ? 7.238 21.593 -4.071 1.00 13.81 86 ARG A CA 1
ATOM 691 C C . ARG A 1 86 ? 8.112 20.612 -4.837 1.00 16.69 86 ARG A C 1
ATOM 692 O O . ARG A 1 86 ? 9.071 20.067 -4.271 1.00 15.43 86 ARG A O 1
ATOM 700 N N . HIS A 1 87 ? 7.804 20.368 -6.110 1.00 13.74 87 HIS A N 1
ATOM 701 C CA . HIS A 1 87 ? 8.519 19.375 -6.894 1.00 15.22 87 HIS A CA 1
ATOM 702 C C . HIS A 1 87 ? 9.731 19.948 -7.616 1.00 12.98 87 HIS A C 1
ATOM 703 O O . HIS A 1 87 ? 10.510 19.170 -8.175 1.00 13.43 87 HIS A O 1
ATOM 710 N N . ASP A 1 88 ? 9.910 21.271 -7.616 1.00 12.08 88 ASP A N 1
ATOM 711 C CA . ASP A 1 88 ? 10.997 21.890 -8.374 1.00 11.47 88 ASP A CA 1
ATOM 712 C C . ASP A 1 88 ? 12.336 21.254 -8.030 1.00 12.28 88 ASP A C 1
ATOM 713 O O . ASP A 1 88 ? 12.651 21.004 -6.856 1.00 9.88 88 ASP A O 1
ATOM 718 N N . THR A 1 89 ? 13.123 21.014 -9.079 1.00 12.18 89 THR A N 1
ATOM 719 C CA . THR A 1 89 ? 14.501 20.567 -8.991 1.00 11.34 89 THR A CA 1
ATOM 720 C C . THR A 1 89 ? 15.493 21.631 -9.419 1.00 10.73 89 THR A C 1
ATOM 721 O O . THR A 1 89 ? 16.694 21.466 -9.164 1.00 11.00 89 THR A O 1
ATOM 725 N N . GLY A 1 90 ? 15.038 22.689 -10.090 1.00 11.21 90 GLY A N 1
ATOM 726 C CA . GLY A 1 90 ? 15.905 23.640 -10.745 1.00 11.71 90 GLY A CA 1
ATOM 727 C C . GLY A 1 90 ? 16.070 23.417 -12.237 1.00 10.59 90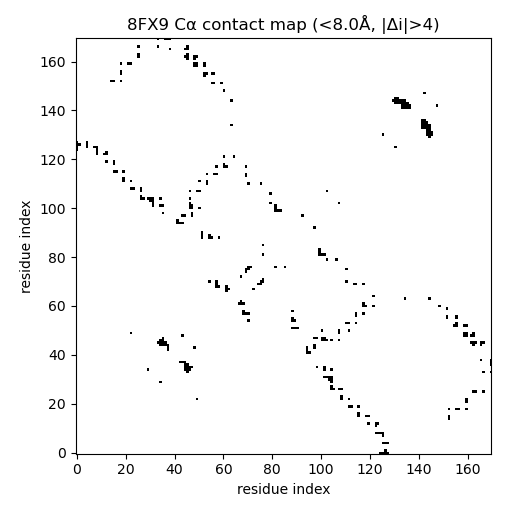 GLY A C 1
ATOM 728 O O . GLY A 1 90 ? 16.538 24.322 -12.929 1.00 11.35 90 GLY A O 1
ATOM 729 N N . TYR A 1 91 ? 15.697 22.237 -12.743 1.00 10.89 91 TYR A N 1
ATOM 730 C CA . TYR A 1 91 ? 15.793 21.974 -14.177 1.00 10.55 91 TYR A CA 1
ATOM 731 C C . TYR A 1 91 ? 15.041 23.020 -14.986 1.00 12.38 91 TYR A C 1
ATOM 732 O O . TYR A 1 91 ? 15.454 23.370 -16.101 1.00 13.37 91 TYR A O 1
ATOM 741 N N . GLY A 1 92 ? 13.919 23.507 -14.461 1.00 11.58 92 GLY A N 1
ATOM 742 C CA . GLY A 1 92 ? 13.084 24.469 -15.140 1.00 13.48 92 GLY A CA 1
ATOM 743 C C . GLY A 1 92 ? 13.296 25.909 -14.744 1.00 12.50 92 GLY A C 1
ATOM 744 O O . GLY A 1 92 ? 12.513 26.770 -15.162 1.00 13.61 92 GLY A O 1
ATOM 745 N N . HIS A 1 93 ? 14.350 26.217 -13.986 1.00 9.93 93 HIS A N 1
ATOM 746 C CA . HIS A 1 93 ? 14.488 27.553 -13.433 1.00 11.38 93 HIS A CA 1
ATOM 747 C C . HIS A 1 93 ? 14.952 28.593 -14.441 1.00 12.04 93 HIS A C 1
ATOM 748 O O . HIS A 1 93 ? 15.871 28.356 -15.236 1.00 11.88 93 HIS A O 1
ATOM 755 N N . ARG A 1 94 ? 14.319 29.760 -14.371 1.00 10.76 94 ARG A N 1
ATOM 756 C CA . ARG A 1 94 ? 14.750 30.952 -15.076 1.00 14.52 94 ARG A CA 1
ATOM 757 C C . ARG A 1 94 ? 15.827 31.673 -14.271 1.00 17.43 94 ARG A C 1
ATOM 758 O O . ARG A 1 94 ? 16.029 31.391 -13.085 1.00 15.98 94 ARG A O 1
ATOM 766 N N . PRO A 1 95 ? 16.529 32.632 -14.884 1.00 15.12 95 PRO A N 1
ATOM 767 C CA . PRO A 1 95 ? 17.557 33.370 -14.132 1.00 16.88 95 PRO A CA 1
ATOM 768 C C . PRO A 1 95 ? 17.034 33.999 -12.854 1.00 16.47 95 PRO A C 1
ATOM 769 O O . PRO A 1 95 ? 17.769 34.059 -11.857 1.00 17.11 95 PRO A O 1
ATOM 773 N N . GLU A 1 96 ? 15.770 34.425 -12.837 1.00 20.35 96 GLU A N 1
ATOM 774 C CA . GLU A 1 96 ? 15.188 35.061 -11.658 1.00 18.69 96 GLU A CA 1
ATOM 775 C C . GLU A 1 96 ? 14.916 34.055 -10.548 1.00 23.16 96 GLU A C 1
ATOM 776 O O . GLU A 1 96 ? 14.958 34.415 -9.365 1.00 20.80 96 GLU A O 1
ATOM 782 N N . ASP A 1 97 ? 14.596 32.810 -10.909 1.00 17.27 97 ASP A N 1
ATOM 783 C CA . ASP A 1 97 ? 14.329 31.769 -9.926 1.00 22.13 97 ASP A CA 1
ATOM 784 C C . ASP A 1 97 ? 15.548 31.471 -9.065 1.00 15.81 97 ASP A C 1
ATOM 785 O O . ASP A 1 97 ? 15.391 31.035 -7.912 1.00 17.67 97 ASP A O 1
ATOM 790 N N . VAL A 1 98 ? 16.753 31.733 -9.582 1.00 15.36 98 VAL A N 1
ATOM 791 C CA . VAL A 1 98 ? 17.974 31.456 -8.825 1.00 17.48 98 VAL A CA 1
ATOM 792 C C . VAL A 1 98 ? 17.954 32.173 -7.482 1.00 18.58 98 VAL A C 1
ATOM 793 O O . VAL A 1 98 ? 18.361 31.611 -6.457 1.00 15.05 98 VAL A O 1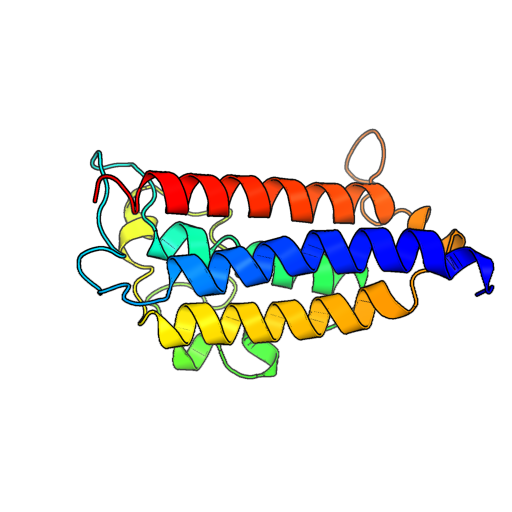
ATOM 797 N N . ALA A 1 99 ? 17.459 33.415 -7.460 1.00 17.52 99 ALA A N 1
ATOM 798 C CA . ALA A 1 99 ? 17.442 34.202 -6.230 1.00 18.09 99 ALA A CA 1
ATOM 799 C C . ALA A 1 99 ? 16.491 33.641 -5.179 1.00 17.05 99 ALA A C 1
ATOM 800 O O . ALA A 1 99 ? 16.588 34.028 -4.010 1.00 17.52 99 ALA A O 1
ATOM 802 N N . LYS A 1 100 ? 15.563 32.757 -5.554 1.00 13.56 100 LYS A N 1
ATOM 803 C CA . LYS A 1 100 ? 14.654 32.171 -4.575 1.00 15.57 100 LYS A CA 1
ATOM 804 C C . LYS A 1 100 ? 15.295 31.043 -3.779 1.00 13.75 100 LYS A C 1
ATOM 805 O O . LYS A 1 100 ? 14.774 30.655 -2.722 1.00 16.30 100 LYS A O 1
ATOM 811 N N . VAL A 1 101 ? 16.415 30.510 -4.254 1.00 14.33 101 VAL A N 1
ATOM 812 C CA . VAL A 1 101 ? 17.035 29.351 -3.624 1.00 14.46 101 VAL A CA 1
ATOM 813 C C . VAL A 1 101 ? 18.043 29.911 -2.630 1.00 12.49 101 VAL A C 1
ATOM 814 O O . VAL A 1 101 ? 19.179 30.265 -2.978 1.00 16.46 101 VAL A O 1
ATOM 818 N N . ARG A 1 102 ? 17.592 30.020 -1.382 1.00 15.67 102 ARG A N 1
ATOM 819 C CA . ARG A 1 102 ? 18.379 30.567 -0.292 1.00 17.00 102 ARG A CA 1
ATOM 820 C C . ARG A 1 102 ? 18.061 29.717 0.921 1.00 13.10 102 ARG A C 1
ATOM 821 O O . ARG A 1 102 ? 16.893 29.558 1.280 1.00 17.67 102 ARG A O 1
ATOM 829 N N . ALA A 1 103 ? 19.098 29.156 1.526 1.00 12.21 103 ALA A N 1
ATOM 830 C CA . ALA A 1 103 ? 18.942 28.259 2.656 1.00 14.72 103 ALA A CA 1
ATOM 831 C C . ALA A 1 103 ? 20.257 28.241 3.402 1.00 13.59 103 ALA A C 1
ATOM 832 O O . ALA A 1 103 ? 21.307 28.458 2.791 1.00 15.64 103 ALA A O 1
ATOM 834 N N . PRO A 1 104 ? 20.243 28.011 4.711 1.00 11.21 104 PRO A N 1
ATOM 835 C CA . PRO A 1 104 ? 21.506 27.923 5.446 1.00 13.49 104 PRO A CA 1
ATOM 836 C C . PRO A 1 104 ? 22.377 26.795 4.910 1.00 11.34 104 PRO A C 1
ATOM 837 O O . PRO A 1 104 ? 21.882 25.756 4.469 1.00 11.21 104 PRO A O 1
A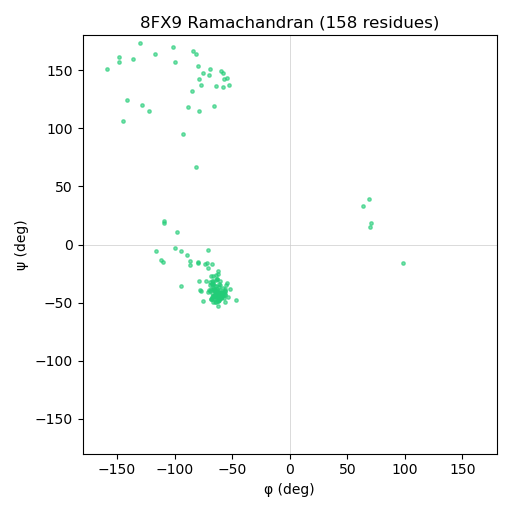TOM 841 N N . ALA A 1 105 ? 23.695 26.995 5.013 1.00 11.58 105 ALA A N 1
ATOM 842 C CA . ALA A 1 105 ? 24.651 25.966 4.617 1.00 10.25 105 ALA A CA 1
ATOM 843 C C . ALA A 1 105 ? 24.360 24.622 5.269 1.00 12.69 105 ALA A C 1
ATOM 844 O O . ALA A 1 105 ? 24.526 23.575 4.635 1.00 10.84 105 ALA A O 1
ATOM 846 N N . ASP A 1 106 ? 23.943 24.621 6.541 1.00 11.73 106 ASP A N 1
ATOM 847 C CA . ASP A 1 106 ? 23.670 23.354 7.215 1.00 10.59 106 ASP A CA 1
ATOM 848 C C . ASP A 1 106 ? 22.514 22.607 6.578 1.00 10.96 106 ASP A C 1
ATOM 849 O O . ASP A 1 106 ? 22.471 21.374 6.633 1.00 11.89 106 ASP A O 1
ATOM 854 N N . LEU A 1 107 ? 21.557 23.329 6.016 1.00 10.35 107 LEU A N 1
ATOM 855 C CA . LEU A 1 107 ? 20.431 22.661 5.386 1.00 11.70 107 LEU A CA 1
ATOM 856 C C . LEU A 1 107 ? 20.835 22.140 4.012 1.00 10.45 107 LEU A C 1
ATOM 857 O O . LEU A 1 107 ? 20.439 21.044 3.613 1.00 12.11 107 LEU A O 1
ATOM 862 N N . LEU A 1 108 ? 21.639 22.913 3.276 1.00 10.14 108 LEU A N 1
ATOM 863 C CA . LEU A 1 108 ? 22.189 22.442 2.005 1.00 9.73 108 LEU A CA 1
ATOM 864 C C . LEU A 1 108 ? 23.036 21.190 2.206 1.00 10.67 108 LEU A C 1
ATOM 865 O O . LEU A 1 108 ? 22.905 20.204 1.466 1.00 11.08 108 LEU A O 1
ATOM 870 N N . SER A 1 109 ? 23.903 21.207 3.215 1.00 10.22 109 SER A N 1
ATOM 871 C CA . SER A 1 109 ? 24.712 20.033 3.511 1.00 10.51 109 SER A CA 1
ATOM 872 C C . SER A 1 109 ? 23.854 18.874 3.991 1.00 10.90 109 SER A C 1
ATOM 873 O O . SER A 1 109 ? 24.059 17.731 3.574 1.00 10.61 109 SER A O 1
ATOM 876 N N . GLY A 1 110 ? 22.895 19.135 4.884 1.00 10.11 110 GLY A N 1
ATOM 877 C CA . GLY A 1 110 ? 22.088 18.044 5.413 1.00 10.84 110 GLY A CA 1
ATOM 878 C C . GLY A 1 110 ? 21.250 17.366 4.342 1.00 9.66 110 GLY A C 1
ATOM 879 O O . GLY A 1 110 ? 21.172 16.134 4.279 1.00 10.08 110 GLY A O 1
ATOM 880 N N . TYR A 1 111 ? 20.650 18.152 3.455 1.00 9.10 111 TYR A N 1
ATOM 881 C CA . TYR A 1 111 ? 19.874 17.542 2.380 1.00 9.20 111 TYR A CA 1
ATOM 882 C C . TYR A 1 111 ? 20.770 16.706 1.457 1.00 10.02 111 TYR A C 1
ATOM 883 O O . TYR A 1 111 ? 20.445 15.555 1.142 1.00 9.79 111 TYR A O 1
ATOM 892 N N . TYR A 1 112 ? 21.933 17.240 1.056 1.00 9.39 112 TYR A N 1
ATOM 893 C CA . TYR A 1 112 ? 22.821 16.447 0.207 1.00 10.23 112 TYR A CA 1
ATOM 894 C C . TYR A 1 112 ? 23.283 15.175 0.910 1.00 9.00 112 TYR A C 1
ATOM 895 O O . TYR A 1 112 ? 23.377 14.114 0.284 1.00 8.95 112 TYR A O 1
ATOM 904 N N . HIS A 1 113 ? 23.516 15.236 2.222 1.00 8.39 113 HIS A N 1
ATOM 905 C CA . HIS A 1 113 ? 23.941 14.032 2.935 1.00 8.98 113 HIS A CA 1
ATOM 906 C C . HIS A 1 113 ? 22.850 12.969 2.932 1.00 10.69 113 HIS A C 1
ATOM 907 O O . HIS A 1 113 ? 23.148 11.772 2.835 1.00 11.47 113 HIS A O 1
ATOM 914 N N . ALA A 1 114 ? 21.580 13.389 3.016 1.00 9.19 114 ALA A N 1
ATOM 915 C CA . ALA A 1 114 ? 20.475 12.442 2.927 1.00 9.83 114 ALA A CA 1
ATOM 916 C C . ALA A 1 114 ? 20.356 11.856 1.520 1.00 9.03 114 ALA A C 1
ATOM 917 O O . ALA A 1 114 ? 20.091 10.658 1.365 1.00 11.79 114 ALA A O 1
ATOM 919 N N . VAL A 1 115 ? 20.582 12.677 0.488 1.00 9.60 115 VAL A N 1
ATOM 920 C CA . VAL A 1 115 ? 20.610 12.171 -0.882 1.00 9.84 115 VAL A CA 1
ATOM 921 C C . VAL A 1 115 ? 21.775 11.207 -1.076 1.00 11.02 115 VAL A C 1
ATOM 922 O O . VAL A 1 115 ? 21.654 10.179 -1.768 1.00 9.92 115 VAL A O 1
ATOM 926 N N . HIS A 1 116 ? 22.922 11.518 -0.469 1.00 10.07 116 HIS A N 1
ATOM 927 C CA . HIS A 1 116 ? 24.075 10.637 -0.573 1.00 9.48 116 HIS A CA 1
ATOM 928 C C . HIS A 1 116 ? 23.783 9.283 0.058 1.00 9.97 116 HIS A C 1
ATOM 929 O O . HIS A 1 116 ? 24.113 8.243 -0.517 1.00 11.34 116 HIS A O 1
ATOM 936 N N . LYS A 1 117 ? 23.127 9.275 1.222 1.00 10.83 117 LYS A N 1
ATOM 937 C CA . LYS A 1 117 ? 22.747 8.012 1.848 1.00 11.50 117 LYS A CA 1
ATOM 938 C C . LYS A 1 117 ? 21.839 7.198 0.933 1.00 12.92 117 LYS A C 1
ATOM 939 O O . LYS A 1 117 ? 22.030 5.984 0.763 1.00 11.43 117 LYS A O 1
ATOM 945 N N . LEU A 1 118 ? 20.834 7.848 0.345 1.00 10.84 118 LEU A N 1
ATOM 946 C CA . LEU A 1 118 ? 19.954 7.166 -0.591 1.00 10.99 118 LEU A CA 1
ATOM 947 C C . LEU A 1 118 ? 20.750 6.561 -1.739 1.00 11.45 118 LEU A C 1
ATOM 948 O O . LEU A 1 118 ? 20.498 5.421 -2.158 1.00 11.73 118 LEU A O 1
ATOM 953 N N . THR A 1 119 ? 21.725 7.308 -2.250 1.00 11.36 119 THR A N 1
ATOM 954 C CA . THR A 1 119 ? 22.517 6.839 -3.380 1.00 11.41 119 THR A CA 1
ATOM 955 C C . THR A 1 119 ? 23.382 5.646 -2.984 1.00 12.26 119 THR A C 1
ATOM 956 O O . THR A 1 119 ? 23.457 4.657 -3.725 1.00 11.67 119 THR A O 1
ATOM 960 N N . LEU A 1 120 ? 24.047 5.724 -1.824 1.00 10.50 120 LEU A N 1
ATOM 961 C CA . LEU A 1 120 ? 24.862 4.612 -1.346 1.00 10.61 120 LEU A CA 1
ATOM 962 C C . LEU A 1 120 ? 24.043 3.339 -1.231 1.00 11.62 120 LEU A C 1
ATOM 963 O O . LEU A 1 120 ? 24.529 2.253 -1.566 1.00 11.63 120 LEU A O 1
ATOM 968 N N . GLU A 1 121 ? 22.800 3.448 -0.762 1.00 11.50 121 GLU A N 1
ATOM 969 C CA . GLU A 1 121 ? 21.962 2.274 -0.566 1.00 11.25 121 GLU A CA 1
ATOM 970 C C . GLU A 1 121 ? 21.607 1.650 -1.900 1.00 11.51 121 GLU A C 1
ATOM 971 O O . GLU A 1 121 ? 21.537 0.422 -2.008 1.00 13.85 121 GLU A O 1
ATOM 977 N N . TYR A 1 122 ? 21.439 2.473 -2.936 1.00 11.53 122 TYR A N 1
ATOM 978 C CA . TYR A 1 122 ? 21.102 1.935 -4.251 1.00 11.39 122 TYR A CA 1
ATOM 979 C C . TYR A 1 122 ? 22.315 1.296 -4.915 1.00 11.78 122 TYR A C 1
ATOM 980 O O . TYR A 1 122 ? 22.234 0.175 -5.430 1.00 14.37 122 TYR A O 1
ATOM 989 N N . ILE A 1 123 ? 23.450 1.993 -4.932 1.00 11.40 123 ILE A N 1
ATOM 990 C CA . ILE A 1 123 ? 24.592 1.474 -5.676 1.00 13.34 123 ILE A CA 1
ATOM 991 C C . ILE A 1 123 ? 25.255 0.302 -4.969 1.00 13.62 123 ILE A C 1
ATOM 992 O O . ILE A 1 123 ? 25.991 -0.461 -5.611 1.00 12.60 123 ILE A O 1
ATOM 997 N N . ALA A 1 124 ? 24.985 0.114 -3.674 1.00 10.90 124 ALA A N 1
ATOM 998 C CA . ALA A 1 124 ? 25.708 -0.891 -2.912 1.00 11.96 124 ALA A CA 1
ATOM 999 C C . ALA A 1 124 ? 25.460 -2.288 -3.432 1.00 12.81 124 ALA A C 1
ATOM 1000 O O . ALA A 1 124 ? 26.339 -3.141 -3.322 1.00 14.72 124 ALA A O 1
ATOM 1002 N N . GLY A 1 125 ? 24.288 -2.543 -4.008 1.00 13.99 125 GLY A N 1
ATOM 1003 C CA . GLY A 1 125 ? 23.986 -3.876 -4.493 1.00 20.13 125 GLY A CA 1
ATOM 1004 C C . GLY A 1 125 ? 23.960 -3.980 -6.002 1.00 17.95 125 GLY A C 1
ATOM 1005 O O . GLY A 1 125 ? 23.391 -4.930 -6.555 1.00 18.91 125 GLY A O 1
ATOM 1006 N N . MET A 1 126 ? 24.601 -3.024 -6.674 1.00 15.48 126 MET A N 1
ATOM 1007 C CA . MET A 1 126 ? 24.550 -2.937 -8.124 1.00 13.28 126 MET A CA 1
ATOM 1008 C C . MET A 1 126 ? 25.070 -4.238 -8.733 1.00 13.67 126 MET A C 1
ATOM 1009 O O . MET A 1 126 ? 26.098 -4.774 -8.305 1.00 15.99 126 MET A O 1
ATOM 1014 N N . THR A 1 127 ? 24.365 -4.753 -9.736 1.00 15.71 127 THR A N 1
ATOM 1015 C CA . THR A 1 127 ? 24.810 -5.948 -10.445 1.00 15.16 127 THR A CA 1
ATOM 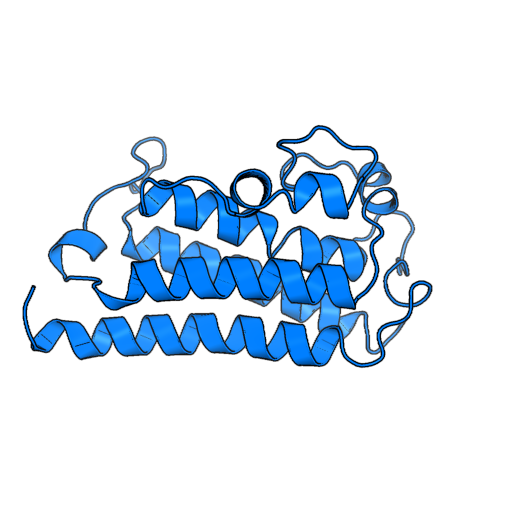1016 C C . THR A 1 127 ? 25.084 -5.596 -11.899 1.00 14.09 127 THR A C 1
ATOM 1017 O O . THR A 1 127 ? 24.656 -4.553 -12.388 1.00 15.76 127 THR A O 1
ATOM 1021 N N . ALA A 1 128 ? 25.800 -6.490 -12.591 1.00 15.62 128 ALA A N 1
ATOM 1022 C CA . ALA A 1 128 ? 26.019 -6.306 -14.023 1.00 15.74 128 ALA A CA 1
ATOM 1023 C C . ALA A 1 128 ? 24.697 -6.178 -14.772 1.00 16.61 128 ALA A C 1
ATOM 1024 O O . ALA A 1 128 ? 24.548 -5.314 -15.646 1.00 17.51 128 ALA A O 1
ATOM 1026 N N . ASP A 1 129 ? 23.715 -7.018 -14.427 1.00 18.20 129 ASP A N 1
ATOM 1027 C CA . ASP A 1 129 ? 22.424 -6.975 -15.104 1.00 23.21 129 ASP A CA 1
ATOM 1028 C C . ASP A 1 129 ? 21.741 -5.626 -14.909 1.00 19.76 129 ASP A C 1
ATOM 1029 O O . ASP A 1 129 ? 21.186 -5.058 -15.859 1.00 22.44 129 ASP A O 1
ATOM 1034 N N . GLU A 1 130 ? 21.759 -5.102 -13.678 1.00 15.29 130 GLU A N 1
ATOM 1035 C CA . GLU A 1 130 ? 21.131 -3.809 -13.420 1.00 17.67 130 GLU A CA 1
ATOM 1036 C C . GLU A 1 130 ? 21.822 -2.689 -14.195 1.00 15.84 130 GLU A C 1
ATOM 1037 O O . GLU A 1 130 ? 21.153 -1.798 -14.732 1.00 16.86 130 GLU A O 1
ATOM 1043 N N . LEU A 1 131 ? 23.154 -2.742 -14.302 1.00 13.87 131 LEU A N 1
ATOM 1044 C CA . LEU A 1 131 ? 23.901 -1.712 -15.022 1.00 14.41 131 LEU A CA 1
ATOM 1045 C C . LEU A 1 131 ? 23.496 -1.628 -16.492 1.00 15.02 131 LEU A C 1
ATOM 1046 O O . LEU A 1 131 ? 23.528 -0.543 -17.081 1.00 16.44 131 LEU A O 1
ATOM 1051 N N . SER A 1 132 ? 23.096 -2.740 -17.098 1.00 16.43 132 SER A N 1
ATOM 1052 C CA . SER A 1 132 ? 22.725 -2.716 -18.509 1.00 15.30 132 SER A CA 1
ATOM 1053 C C . SER A 1 132 ? 21.229 -2.520 -18.740 1.00 19.82 132 SER A C 1
ATOM 1054 O O . SER A 1 132 ? 20.807 -2.384 -19.895 1.00 20.88 132 SER A O 1
ATOM 1057 N N . ARG A 1 133 ? 20.428 -2.501 -17.680 1.00 16.29 133 ARG A N 1
ATOM 1058 C CA . ARG A 1 133 ? 18.994 -2.261 -17.796 1.00 20.73 133 ARG A CA 1
ATOM 1059 C C . ARG A 1 133 ? 18.721 -0.860 -18.331 1.00 23.81 133 ARG A C 1
ATOM 1060 O O . ARG A 1 133 ? 19.344 0.117 -17.909 1.00 22.64 133 ARG A O 1
ATOM 1068 N N . VAL A 1 134 ? 17.778 -0.761 -19.263 1.00 23.39 134 VAL A N 1
ATOM 1069 C CA . VAL A 1 134 ? 17.420 0.533 -19.836 1.00 27.11 134 VAL A CA 1
ATOM 1070 C C . VAL A 1 134 ? 16.395 1.215 -18.936 1.00 28.01 134 VAL A C 1
ATOM 1071 O O . VAL A 1 134 ? 15.425 0.591 -18.487 1.00 33.58 134 VAL A O 1
ATOM 1075 N N . VAL A 1 135 ? 16.632 2.491 -18.625 1.00 28.27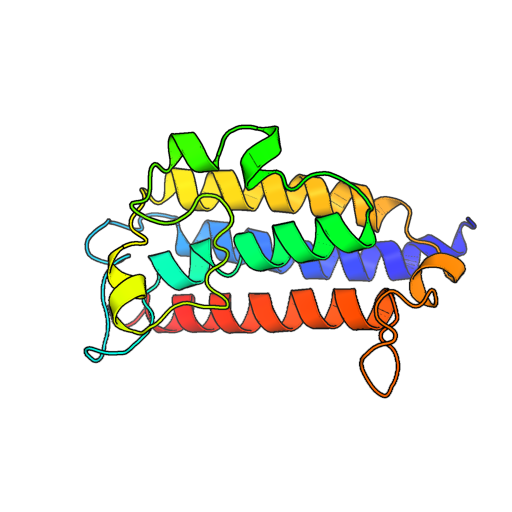 135 VAL A N 1
ATOM 1076 C CA . VAL A 1 135 ? 15.707 3.271 -17.803 1.00 27.83 135 VAL A CA 1
ATOM 1077 C C . VAL A 1 135 ? 15.017 4.385 -18.571 1.00 35.99 135 VAL A C 1
ATOM 1078 O O . VAL A 1 135 ? 14.035 4.950 -18.061 1.00 41.85 135 VAL A O 1
ATOM 1082 N N . ASP A 1 136 ? 15.486 4.720 -19.770 1.00 37.52 136 ASP A N 1
ATOM 1083 C CA . ASP A 1 136 ? 14.911 5.800 -20.567 1.00 41.03 136 ASP A CA 1
ATOM 1084 C C . ASP A 1 136 ? 14.997 5.391 -22.030 1.00 42.83 136 ASP A C 1
ATOM 1085 O O . ASP A 1 136 ? 16.085 5.389 -22.615 1.00 43.34 136 ASP A O 1
ATOM 1090 N N . THR A 1 137 ? 13.854 5.032 -22.612 1.00 47.57 137 THR A N 1
ATOM 1091 C CA . THR A 1 137 ? 13.769 4.660 -24.017 1.00 52.19 137 THR A CA 1
ATOM 1092 C C . THR A 1 137 ? 13.574 5.859 -24.935 1.00 54.68 137 THR A C 1
ATOM 1093 O O . THR A 1 137 ? 13.745 5.724 -26.152 1.00 51.19 137 THR A O 1
ATOM 1095 N N . SER A 1 138 ? 13.227 7.023 -24.383 1.00 58.65 138 SER A N 1
ATOM 1096 C CA . SER A 1 138 ? 12.905 8.185 -25.201 1.00 55.38 138 SER A CA 1
ATOM 1097 C C . SER A 1 138 ? 14.127 8.785 -25.888 1.00 54.39 138 SER A C 1
ATOM 1098 O O . SER A 1 138 ? 13.970 9.510 -26.877 1.00 52.61 138 SER A O 1
ATOM 1101 N N . TRP A 1 139 ? 15.330 8.503 -25.400 1.00 48.32 139 TRP A N 1
ATOM 1102 C CA . TRP A 1 139 ? 16.545 9.007 -26.020 0.84 45.75 139 TRP A CA 1
ATOM 1103 C C . TRP A 1 139 ? 17.189 7.932 -26.887 1.00 46.95 139 TRP A C 1
ATOM 1104 O O . TRP A 1 139 ? 16.965 6.732 -26.707 1.00 45.55 139 TRP A O 1
ATOM 1115 N N . ASN A 1 140 ? 17.988 8.387 -27.844 1.00 50.01 140 ASN A N 1
ATOM 1116 C CA . ASN A 1 140 ? 18.771 7.510 -28.714 1.00 46.21 140 ASN A CA 1
ATOM 1117 C C . ASN A 1 140 ? 20.238 7.886 -28.572 1.00 49.39 140 ASN A C 1
ATOM 1118 O O . ASN A 1 140 ? 20.623 9.010 -28.950 1.00 51.12 140 ASN A O 1
ATOM 1123 N N . PRO A 1 141 ? 21.102 7.007 -28.041 1.00 45.71 141 PRO A N 1
ATOM 1124 C CA . PRO A 1 141 ? 20.841 5.633 -27.572 1.00 42.67 141 PRO A CA 1
ATOM 1125 C C . PRO A 1 141 ? 20.010 5.584 -26.294 1.00 45.48 141 PRO A C 1
ATOM 1126 O O . PRO A 1 141 ? 20.132 6.464 -25.439 1.00 40.52 141 PRO A O 1
ATOM 1130 N N . PRO A 1 142 ? 19.155 4.570 -26.152 1.00 42.14 142 PRO A N 1
ATOM 1131 C CA . PRO A 1 142 ? 18.402 4.406 -24.903 1.00 40.79 142 PRO A CA 1
ATOM 1132 C C . PRO A 1 142 ? 19.346 4.366 -23.709 1.00 34.02 142 PRO A C 1
ATOM 1133 O O . PRO A 1 142 ? 20.458 3.837 -23.787 1.00 31.65 142 PRO A O 1
ATOM 1137 N N . VAL A 1 143 ? 18.899 4.952 -22.604 1.00 32.38 143 VAL A N 1
ATOM 1138 C CA . VAL A 1 143 ? 19.762 5.210 -21.458 1.00 24.25 143 VAL A CA 1
ATOM 1139 C C . VAL A 1 143 ? 19.751 3.996 -20.541 1.00 16.49 143 VAL A C 1
ATOM 1140 O O . VAL A 1 143 ? 18.703 3.617 -20.008 1.00 21.48 143 VAL A O 1
ATOM 1144 N N . THR A 1 144 ? 20.920 3.388 -20.358 1.00 19.30 144 THR A N 1
ATOM 1145 C CA . THR A 1 144 ? 21.088 2.330 -19.374 1.00 19.62 144 THR A CA 1
ATOM 1146 C C . THR A 1 144 ? 21.292 2.920 -17.980 1.00 16.00 144 THR A C 1
ATOM 1147 O O . THR A 1 144 ? 21.595 4.102 -17.818 1.00 17.38 144 THR A O 1
ATOM 1151 N N . VAL A 1 145 ? 21.132 2.068 -16.965 1.00 16.55 145 VAL A N 1
ATOM 1152 C CA . VAL A 1 145 ? 21.445 2.490 -15.600 1.00 14.35 145 VAL A CA 1
ATOM 1153 C C . VAL A 1 145 ? 22.887 2.976 -15.509 1.00 14.59 145 VAL A C 1
ATOM 1154 O O . VAL A 1 145 ? 23.178 4.009 -14.893 1.00 15.45 145 VAL A O 1
ATOM 1158 N N . SER A 1 146 ? 23.811 2.243 -16.128 1.00 13.69 146 SER A N 1
ATOM 1159 C CA . SER A 1 146 ? 25.212 2.633 -16.103 1.00 13.21 146 SER A CA 1
ATOM 1160 C C . SER A 1 146 ? 25.394 4.043 -16.653 1.00 13.93 146 SER A C 1
ATOM 1161 O O . SER A 1 146 ? 26.005 4.903 -16.011 1.00 14.23 146 SER A O 1
ATOM 1164 N N . ALA A 1 147 ? 24.813 4.316 -17.822 1.00 16.00 147 ALA A N 1
ATOM 1165 C CA . ALA A 1 147 ? 24.951 5.641 -18.416 1.00 16.51 147 ALA A CA 1
ATOM 1166 C C . ALA A 1 147 ? 24.271 6.709 -17.571 1.00 11.65 147 ALA A C 1
ATOM 1167 O O . ALA A 1 147 ? 24.799 7.816 -17.437 1.00 14.15 147 ALA A O 1
ATOM 1169 N N . ARG A 1 148 ? 23.102 6.398 -16.995 1.00 14.11 148 ARG A N 1
ATOM 1170 C CA . ARG A 1 148 ? 22.399 7.374 -16.165 1.00 12.74 148 ARG A CA 1
ATOM 1171 C C . ARG A 1 148 ? 23.217 7.732 -14.931 1.00 13.32 148 ARG A C 1
ATOM 1172 O O . ARG A 1 148 ? 23.349 8.914 -14.591 1.00 13.23 148 ARG A O 1
ATOM 1180 N N . LEU A 1 149 ? 23.817 6.732 -14.275 1.00 12.00 149 LEU A N 1
ATOM 1181 C CA . LEU A 1 149 ? 24.626 7.010 -13.089 1.00 12.56 149 LEU A CA 1
ATOM 1182 C C . LEU A 1 149 ? 25.827 7.879 -13.432 1.00 11.23 149 LEU A C 1
ATOM 1183 O O . LEU A 1 149 ? 26.133 8.837 -12.716 1.00 12.25 149 LEU A O 1
ATOM 1188 N N . VAL A 1 150 ? 26.496 7.581 -14.551 1.00 11.85 150 VAL A N 1
ATOM 1189 C CA . VAL A 1 150 ? 27.608 8.406 -15.007 1.00 14.10 150 VAL A CA 1
ATOM 1190 C C . VAL A 1 150 ? 27.137 9.828 -15.285 1.00 11.84 150 VAL A C 1
ATOM 1191 O O . VAL A 1 150 ? 27.825 10.803 -14.945 1.00 12.88 150 VAL A O 1
ATOM 1195 N N . SER A 1 151 ? 25.963 9.962 -15.908 1.00 11.89 151 SER A N 1
ATOM 1196 C CA . SER A 1 151 ? 25.380 11.278 -16.173 1.00 13.13 151 SER A CA 1
ATOM 1197 C C . SER A 1 151 ? 25.161 12.054 -14.880 1.00 13.49 151 SER A C 1
ATOM 1198 O O . SER A 1 151 ? 25.418 13.267 -14.822 1.00 13.05 151 SER A O 1
ATOM 1201 N N . ILE A 1 152 ? 24.675 11.376 -13.833 1.00 12.61 152 ILE A N 1
ATOM 1202 C CA . ILE A 1 152 ? 24.418 12.048 -12.562 1.00 11.79 152 ILE A CA 1
ATOM 1203 C C . ILE A 1 152 ? 25.728 12.539 -11.954 1.00 11.63 152 ILE A C 1
ATOM 1204 O O . ILE A 1 152 ? 25.865 13.704 -11.562 1.00 10.66 152 ILE A O 1
ATOM 1209 N N . VAL A 1 153 ? 26.730 11.666 -11.885 1.00 10.31 153 VAL A N 1
ATOM 1210 C CA . VAL A 1 153 ? 28.008 12.080 -11.318 1.00 11.51 153 VAL A CA 1
ATOM 1211 C C . VAL A 1 153 ? 28.573 13.276 -12.073 1.00 11.59 153 VAL A C 1
ATOM 1212 O O . VAL A 1 153 ? 29.028 14.253 -11.465 1.00 12.81 153 VAL A O 1
ATOM 1216 N N . ASP A 1 154 ? 28.544 13.216 -13.406 1.00 11.16 154 ASP A N 1
ATOM 1217 C CA . ASP A 1 154 ? 29.140 14.267 -14.223 1.00 13.03 154 ASP A CA 1
ATOM 1218 C C . ASP A 1 154 ? 28.421 15.599 -14.037 1.00 12.02 154 ASP A C 1
ATOM 1219 O O . ASP A 1 154 ? 29.061 16.647 -13.868 1.00 14.75 154 ASP A O 1
ATOM 1224 N N . ASP A 1 155 ? 27.095 15.577 -14.082 1.00 11.40 155 ASP A N 1
ATOM 1225 C CA . ASP A 1 155 ? 26.325 16.806 -13.918 1.00 11.90 155 ASP A CA 1
ATOM 1226 C C . ASP A 1 155 ? 26.589 17.415 -12.552 1.00 10.66 155 ASP A C 1
ATOM 1227 O O . ASP A 1 155 ? 26.834 18.620 -12.423 1.00 11.83 155 ASP A O 1
ATOM 1232 N N . CYS A 1 156 ? 26.560 16.587 -11.517 1.00 10.92 156 CYS A N 1
ATOM 1233 C CA . CYS A 1 156 ? 26.764 17.104 -10.172 1.00 11.37 156 CYS A CA 1
ATOM 1234 C C . CYS A 1 156 ? 28.201 17.572 -9.979 1.00 11.88 156 CYS A C 1
ATOM 1235 O O . CYS A 1 156 ? 28.442 18.615 -9.362 1.00 11.62 156 CYS A O 1
ATOM 1238 N N . ALA A 1 157 ? 29.176 16.829 -10.517 1.00 10.75 157 ALA A N 1
ATOM 1239 C CA . ALA A 1 157 ? 30.564 17.266 -10.427 1.00 12.02 157 ALA A CA 1
ATOM 1240 C C . ALA A 1 157 ? 30.748 18.625 -11.087 1.00 11.18 157 ALA A C 1
ATOM 1241 O O . ALA A 1 157 ? 31.483 19.481 -10.584 1.00 11.83 157 ALA A O 1
ATOM 1243 N N . GLN A 1 158 ? 30.104 18.840 -12.225 1.00 11.60 158 GLN A N 1
ATOM 1244 C CA . GLN A 1 158 ? 30.242 20.119 -12.900 1.00 13.34 158 GLN A CA 1
ATOM 1245 C C . GLN A 1 158 ? 29.667 21.240 -12.042 1.00 11.48 158 GLN A C 1
ATOM 1246 O O . GLN A 1 158 ? 30.291 22.294 -11.878 1.00 12.69 158 GLN A O 1
ATOM 1252 N N . HIS A 1 159 ? 28.450 21.055 -11.535 1.00 11.17 159 HIS A N 1
ATOM 1253 C CA . HIS A 1 159 ? 27.837 22.095 -10.721 1.00 10.58 159 HIS A CA 1
ATOM 1254 C C . HIS A 1 159 ? 28.637 22.349 -9.454 1.00 9.46 159 HIS A C 1
ATOM 1255 O O . HIS A 1 159 ? 28.802 23.502 -9.044 1.00 11.40 159 HIS A O 1
ATOM 1262 N N . LEU A 1 160 ? 29.104 21.289 -8.799 1.00 11.12 160 LEU A N 1
ATOM 1263 C CA . LEU A 1 160 ? 29.895 21.495 -7.590 1.00 10.84 160 LEU A CA 1
ATOM 1264 C C . LEU A 1 160 ? 31.228 22.147 -7.916 1.00 11.67 160 LEU A C 1
ATOM 1265 O O . LEU A 1 160 ? 31.718 22.965 -7.129 1.00 12.74 160 LEU A O 1
ATOM 1270 N N . GLY A 1 161 ? 31.813 21.830 -9.075 1.00 11.65 161 GLY A N 1
ATOM 1271 C CA . GLY A 1 161 ? 33.021 22.529 -9.491 1.00 9.59 161 GLY A CA 1
ATOM 1272 C C . GLY A 1 161 ? 32.778 24.008 -9.744 1.00 10.99 161 GLY A C 1
ATOM 1273 O O . GLY A 1 161 ? 33.593 24.856 -9.372 1.00 10.46 161 GLY A O 1
ATOM 1274 N N . GLN A 1 162 ? 31.643 24.339 -10.368 1.00 9.47 162 GLN A N 1
ATOM 1275 C CA . GLN A 1 162 ? 31.291 25.742 -10.560 1.00 9.89 162 GLN A CA 1
ATOM 1276 C C . GLN A 1 162 ? 31.142 26.459 -9.222 1.00 9.55 162 GLN A C 1
ATOM 1277 O O . GLN A 1 162 ? 31.595 27.598 -9.062 1.00 10.30 162 GLN A O 1
ATOM 1283 N N . ALA A 1 163 ? 30.494 25.811 -8.251 1.00 11.04 163 ALA A N 1
ATOM 1284 C CA . ALA A 1 163 ? 30.353 26.413 -6.930 1.00 9.14 163 ALA A CA 1
ATOM 1285 C C . ALA A 1 163 ? 31.715 26.670 -6.287 1.00 9.31 163 ALA A C 1
ATOM 1286 O O . ALA A 1 163 ? 31.925 27.705 -5.649 1.00 10.58 163 ALA A O 1
ATOM 1288 N N . ALA A 1 164 ? 32.661 25.745 -6.456 1.00 10.28 164 ALA A N 1
ATOM 1289 C CA . ALA A 1 164 ? 33.991 25.957 -5.896 1.00 9.84 164 ALA A CA 1
ATOM 1290 C C . ALA A 1 164 ? 34.685 27.139 -6.560 1.00 12.31 164 ALA A C 1
ATOM 1291 O O . ALA A 1 164 ? 35.360 27.935 -5.894 1.00 12.83 164 ALA A O 1
ATOM 1293 N N . TYR A 1 165 ? 34.531 27.277 -7.870 1.00 11.03 165 TYR A N 1
ATOM 1294 C CA . TYR A 1 165 ? 35.092 28.434 -8.546 1.00 10.61 165 TYR A CA 1
ATOM 1295 C C . TYR A 1 165 ? 34.517 29.733 -7.985 1.00 11.23 165 TYR A C 1
ATOM 1296 O O . TYR A 1 165 ? 35.250 30.683 -7.683 1.00 12.13 165 TYR A O 1
ATOM 1305 N N . LEU A 1 166 ? 33.200 29.773 -7.798 1.00 10.18 166 LEU A N 1
ATOM 1306 C CA . LEU A 1 166 ? 32.543 30.963 -7.275 1.00 13.02 166 LEU A CA 1
ATOM 1307 C C . LEU A 1 166 ? 32.952 31.246 -5.837 1.00 12.36 166 LEU A C 1
ATOM 1308 O O . LEU A 1 166 ? 33.104 32.412 -5.460 1.00 15.10 166 LEU A O 1
ATOM 1313 N N A ARG A 1 167 ? 33.114 30.201 -5.022 0.42 12.97 167 ARG A N 1
ATOM 1314 N N B ARG A 1 167 ? 33.112 30.196 -5.020 0.58 12.96 167 ARG A N 1
ATOM 1315 C CA A ARG A 1 167 ? 33.536 30.398 -3.638 0.42 12.93 167 ARG A CA 1
ATOM 1316 C CA B ARG A 1 167 ? 33.541 30.373 -3.630 0.58 12.92 167 ARG A CA 1
ATOM 1317 C C A ARG A 1 167 ? 34.876 31.118 -3.573 0.42 18.47 167 ARG A C 1
ATOM 1318 C C B ARG A 1 167 ? 34.880 31.096 -3.562 0.58 18.47 167 ARG A C 1
ATOM 1319 O O A ARG A 1 167 ? 35.133 31.868 -2.623 0.42 20.28 167 ARG A O 1
ATOM 1320 O O B ARG A 1 167 ? 35.140 31.830 -2.602 0.58 20.29 167 ARG A O 1
ATOM 1335 N N . GLY A 1 168 ? 35.725 30.931 -4.586 1.00 14.68 168 GLY A N 1
ATOM 1336 C CA . GLY A 1 168 ? 37.027 31.575 -4.596 1.00 14.03 168 GLY A CA 1
ATOM 1337 C C . GLY A 1 168 ? 37.020 33.017 -5.039 1.00 20.97 168 GLY A C 1
ATOM 1338 O O . GLY A 1 168 ? 37.994 33.736 -4.789 1.00 19.70 168 GLY A O 1
ATOM 1339 N N . ILE A 1 169 ? 35.946 33.463 -5.691 1.00 21.06 169 ILE A N 1
ATOM 1340 C CA . ILE A 1 169 ? 35.831 34.839 -6.155 1.00 19.65 169 ILE A CA 1
ATOM 1341 C C . ILE A 1 169 ? 34.692 35.602 -5.493 1.00 19.66 169 ILE A C 1
ATOM 1342 O O . ILE A 1 169 ? 34.565 36.810 -5.713 1.00 37.31 169 ILE A O 1
ATOM 1347 N N . ALA A 1 170 ? 33.873 34.948 -4.673 1.00 23.24 170 ALA A N 1
ATOM 1348 C CA . ALA A 1 170 ? 32.683 35.588 -4.125 1.00 21.42 170 ALA A CA 1
ATOM 1349 C C . ALA A 1 170 ? 33.016 36.551 -2.994 1.00 36.98 170 ALA A C 1
ATOM 1350 O O . ALA A 1 170 ? 33.831 36.250 -2.116 1.00 22.80 170 ALA A O 1
#